Protein AF-A0A971N3N1-F1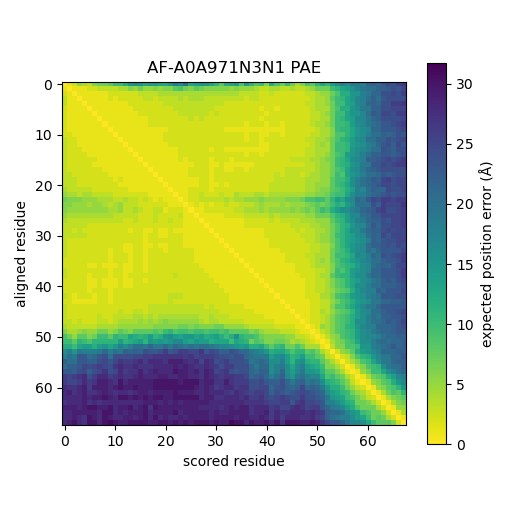 (afdb_monomer)

pLDDT: mean 83.94, std 19.79, range [39.38, 98.19]

Secondary structure (DSSP, 8-state):
--HHHHHHHHHHHHHHHHHHHHHHSS-HHHHHHHHHHHHHHHHHHHHH-GGGGGGTS-----------

Sequence (68 aa):
MNLSELGRLIKEKKTDLYLRYREQGTSIEVLRISEELDTLIYEYYLLRFPKYIKKELPQELNLKQSKG

Nearest PDB structures (foldseek):
  6nye-assembly1_B  TM=8.603E-01  e=6.881E+00  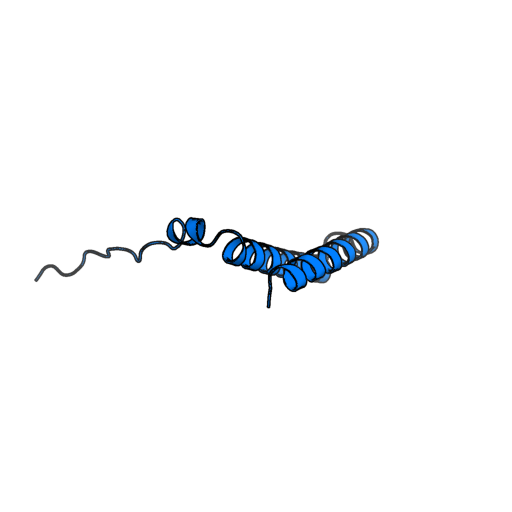synthetic construct

Radius of gyration: 18.07 Å; Cα contacts (8 Å, |Δi|>4): 33; chains: 1; bounding box: 32×18×62 Å

Solvent-accessible surface area (backbone atoms only — not comparable to full-atom values): 4164 Å² total; per-residue (Å²): 136,54,70,68,58,41,54,50,50,46,53,52,46,53,50,51,37,52,53,46,31,74,76,61,43,95,35,75,69,38,51,53,46,50,55,54,41,52,51,47,51,49,55,41,47,46,72,75,40,60,88,62,56,82,77,72,63,78,72,72,77,82,71,86,75,80,90,131

Foldseek 3Di:
DDLVVLVVVLVVLVVVLVVCCVVPNDDPVSVVSVVVSVVSVVVNCCRVPVVPVVPPPPPPPPPPDDDD

Mean predicted aligned error: 9.66 Å

Structure (mmCIF, N/CA/C/O backbone):
data_AF-A0A971N3N1-F1
#
_entry.id   AF-A0A971N3N1-F1
#
loop_
_atom_site.group_PDB
_atom_site.id
_atom_site.type_symbol
_atom_site.label_atom_id
_atom_site.label_alt_id
_atom_site.label_comp_id
_atom_site.label_asym_id
_atom_site.label_entity_id
_atom_site.label_seq_id
_atom_site.pdbx_PDB_ins_code
_atom_site.Cartn_x
_atom_site.Cartn_y
_atom_site.Cartn_z
_atom_site.occupancy
_atom_site.B_iso_or_equiv
_atom_site.auth_seq_id
_atom_site.auth_comp_id
_atom_site.auth_asym_id
_atom_site.auth_atom_id
_atom_site.pdbx_PDB_model_num
ATOM 1 N N . MET A 1 1 ? 11.674 8.059 -7.438 1.00 79.62 1 MET A N 1
ATOM 2 C CA . MET A 1 1 ? 11.883 7.118 -6.321 1.00 79.62 1 MET A CA 1
ATOM 3 C C . MET A 1 1 ? 12.417 5.813 -6.892 1.00 79.62 1 MET A C 1
ATOM 5 O O . MET A 1 1 ? 11.988 5.437 -7.978 1.00 79.62 1 MET A O 1
ATOM 9 N N . ASN A 1 2 ? 13.391 5.170 -6.251 1.00 91.25 2 ASN A N 1
ATOM 10 C CA . ASN A 1 2 ? 13.949 3.898 -6.726 1.00 91.25 2 ASN A CA 1
ATOM 11 C C . ASN A 1 2 ? 13.207 2.683 -6.124 1.00 91.25 2 ASN A C 1
ATOM 13 O O . ASN A 1 2 ? 12.408 2.818 -5.198 1.00 91.25 2 ASN A O 1
ATOM 17 N N . LEU A 1 3 ? 13.472 1.476 -6.640 1.00 93.62 3 LEU A N 1
ATOM 18 C CA . LEU A 1 3 ? 12.793 0.246 -6.198 1.00 93.62 3 LEU A CA 1
ATOM 19 C C . LEU A 1 3 ? 12.988 -0.073 -4.709 1.00 93.62 3 LEU A C 1
ATOM 21 O O . LEU A 1 3 ? 12.086 -0.627 -4.083 1.00 93.62 3 LEU A O 1
ATOM 25 N N . SER A 1 4 ? 14.154 0.250 -4.147 1.00 94.38 4 SER A N 1
ATOM 26 C CA . SER A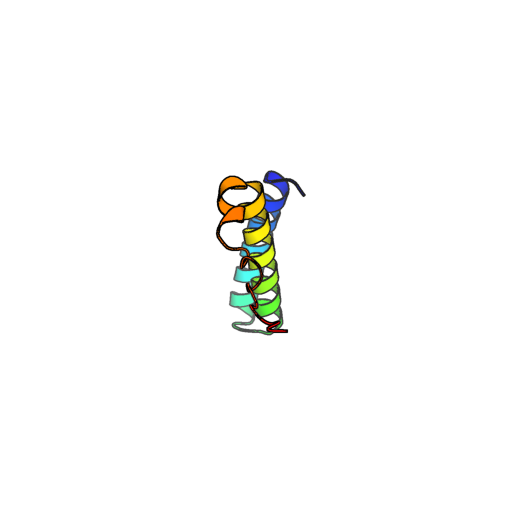 1 4 ? 14.448 0.004 -2.732 1.00 94.38 4 SER A CA 1
ATOM 27 C C . SER A 1 4 ? 13.640 0.947 -1.838 1.00 94.38 4 SER A C 1
ATOM 29 O O . SER A 1 4 ? 13.008 0.511 -0.876 1.00 94.38 4 SER A O 1
ATOM 31 N N . GLU A 1 5 ? 13.586 2.228 -2.210 1.00 95.44 5 GLU A N 1
ATOM 32 C CA . GLU A 1 5 ? 12.787 3.249 -1.527 1.00 95.44 5 GLU A CA 1
ATOM 33 C C . GLU A 1 5 ? 11.295 2.909 -1.553 1.00 95.44 5 GLU A C 1
ATOM 35 O O . GLU A 1 5 ? 10.659 2.904 -0.500 1.00 95.44 5 GLU A O 1
ATOM 40 N N . LEU A 1 6 ? 10.754 2.542 -2.721 1.00 95.88 6 LEU A N 1
ATOM 41 C CA . LEU A 1 6 ? 9.362 2.100 -2.848 1.00 95.88 6 LEU A CA 1
ATOM 42 C C . LEU A 1 6 ? 9.092 0.847 -2.014 1.00 95.88 6 LEU A C 1
ATOM 44 O O . LEU A 1 6 ? 8.101 0.784 -1.293 1.00 95.88 6 LEU A O 1
ATOM 48 N N . GLY A 1 7 ? 9.995 -0.137 -2.050 1.00 96.31 7 GLY A N 1
ATOM 49 C CA . GLY A 1 7 ? 9.871 -1.347 -1.241 1.00 96.31 7 GLY A CA 1
ATOM 50 C C . GLY A 1 7 ? 9.832 -1.062 0.265 1.00 96.31 7 GLY A C 1
ATOM 51 O O . GLY A 1 7 ? 9.056 -1.695 0.985 1.00 96.31 7 GLY A O 1
ATOM 52 N N . ARG A 1 8 ? 10.632 -0.099 0.745 1.00 97.62 8 ARG A N 1
ATOM 53 C CA . ARG A 1 8 ? 10.603 0.362 2.142 1.00 97.62 8 ARG A CA 1
ATOM 54 C C . ARG A 1 8 ? 9.273 1.040 2.474 1.00 97.62 8 ARG A C 1
ATOM 56 O O . ARG A 1 8 ? 8.630 0.642 3.441 1.00 97.62 8 ARG A O 1
ATOM 63 N N . LEU A 1 9 ? 8.830 1.992 1.653 1.00 97.19 9 LEU A N 1
ATOM 64 C CA . LEU A 1 9 ? 7.584 2.733 1.886 1.00 97.19 9 LEU A CA 1
ATOM 65 C C . LEU A 1 9 ? 6.348 1.831 1.861 1.00 97.19 9 LEU A C 1
ATOM 67 O O . LEU A 1 9 ? 5.483 1.961 2.720 1.00 97.19 9 LEU A O 1
ATOM 71 N N . ILE A 1 10 ? 6.290 0.860 0.945 1.00 98.19 10 ILE A N 1
ATOM 72 C CA . ILE A 1 10 ? 5.218 -0.147 0.902 1.00 98.19 10 ILE A CA 1
ATOM 73 C C . ILE A 1 10 ? 5.153 -0.926 2.222 1.00 98.19 10 ILE A C 1
ATOM 75 O O . ILE A 1 10 ? 4.064 -1.182 2.734 1.00 98.19 10 ILE A O 1
ATOM 79 N N . LYS A 1 11 ? 6.299 -1.319 2.796 1.00 97.88 11 LYS A N 1
ATOM 80 C CA . LYS A 1 11 ? 6.333 -2.025 4.090 1.00 97.88 11 LYS A CA 1
ATOM 81 C C . LYS A 1 11 ? 5.864 -1.138 5.243 1.00 97.88 11 LYS A C 1
ATOM 83 O O . LYS A 1 11 ? 5.092 -1.600 6.084 1.00 97.88 11 LYS A O 1
ATOM 88 N N . GLU A 1 12 ? 6.306 0.116 5.269 1.00 97.50 12 GLU A N 1
ATOM 89 C CA . GLU A 1 12 ? 5.902 1.093 6.286 1.00 97.50 12 GLU A CA 1
ATOM 90 C C . GLU A 1 12 ? 4.393 1.346 6.224 1.00 97.50 12 GLU A C 1
ATOM 92 O O . GLU A 1 12 ? 3.705 1.185 7.230 1.00 97.50 12 GLU A O 1
ATOM 97 N N . LYS A 1 13 ? 3.849 1.606 5.030 1.00 97.25 13 LYS A N 1
ATOM 98 C CA . LYS A 1 13 ? 2.410 1.822 4.843 1.00 97.25 13 LYS A CA 1
ATOM 99 C C . LYS A 1 13 ? 1.559 0.590 5.114 1.00 97.25 13 LYS A C 1
ATOM 101 O O . LYS A 1 13 ? 0.488 0.735 5.687 1.00 97.25 13 LYS A O 1
ATOM 106 N N . LYS A 1 14 ? 2.026 -0.622 4.795 1.00 98.19 14 LYS A N 1
ATOM 107 C CA . LYS A 1 14 ? 1.335 -1.861 5.208 1.00 98.19 14 LYS A CA 1
ATOM 108 C C . LYS A 1 14 ? 1.224 -1.980 6.724 1.00 98.19 14 LYS A C 1
ATOM 110 O O . LYS A 1 14 ? 0.188 -2.405 7.227 1.00 98.19 14 LYS A O 1
ATOM 115 N N . THR A 1 15 ? 2.289 -1.616 7.435 1.00 97.88 15 THR A N 1
ATOM 116 C CA . THR A 1 15 ? 2.301 -1.635 8.901 1.00 97.88 15 THR A CA 1
ATOM 117 C C . THR A 1 15 ? 1.329 -0.601 9.464 1.00 97.88 15 THR A C 1
ATOM 119 O O . THR A 1 15 ? 0.496 -0.951 10.294 1.00 97.88 15 THR A O 1
ATOM 122 N N . ASP A 1 16 ? 1.385 0.639 8.970 1.00 96.81 16 ASP A N 1
ATOM 123 C CA . ASP A 1 16 ? 0.474 1.721 9.372 1.00 96.81 16 ASP A CA 1
ATOM 124 C C . ASP A 1 16 ? -0.992 1.350 9.098 1.00 96.81 16 ASP A C 1
ATOM 126 O O . ASP A 1 16 ? -1.820 1.408 10.003 1.00 96.81 16 ASP A O 1
ATOM 130 N N . LEU A 1 17 ? -1.299 0.838 7.898 1.00 97.94 17 LEU A N 1
ATOM 131 C CA . LEU A 1 17 ? -2.639 0.373 7.531 1.00 97.94 17 LEU A CA 1
ATOM 132 C C . LEU A 1 17 ? -3.167 -0.682 8.508 1.00 97.94 17 LEU A C 1
ATOM 134 O O . LEU A 1 17 ? -4.304 -0.587 8.965 1.00 97.94 17 LEU A O 1
ATOM 138 N N . TYR A 1 18 ? -2.344 -1.681 8.840 1.00 97.69 18 TYR A N 1
ATOM 139 C CA . TYR A 1 18 ? -2.727 -2.744 9.766 1.00 97.69 18 TYR A CA 1
ATOM 140 C C . TYR A 1 18 ? -3.026 -2.209 11.171 1.00 97.69 18 TYR A C 1
ATOM 142 O O . TYR A 1 18 ? -4.036 -2.588 11.766 1.00 97.69 18 TYR A O 1
ATOM 150 N N . LEU A 1 19 ? -2.170 -1.326 11.694 1.00 97.50 19 LEU A N 1
ATOM 151 C CA . LEU A 1 19 ? -2.352 -0.731 13.019 1.00 97.50 19 LEU A CA 1
ATOM 152 C C . LEU A 1 19 ? -3.627 0.119 13.067 1.00 97.50 19 LEU A C 1
ATOM 154 O O . LEU A 1 19 ? -4.483 -0.103 13.921 1.00 97.50 19 LEU A O 1
ATOM 158 N N . ARG A 1 20 ? -3.810 1.003 12.082 1.00 96.69 20 ARG A N 1
ATOM 159 C CA . ARG A 1 20 ? -4.983 1.882 11.974 1.00 96.69 20 ARG A CA 1
ATOM 160 C C . ARG A 1 20 ? -6.275 1.088 11.835 1.00 96.69 20 ARG A C 1
ATOM 162 O O . ARG A 1 20 ? -7.255 1.386 12.509 1.00 96.69 20 ARG A O 1
ATOM 169 N N . TYR A 1 21 ? -6.273 0.044 11.006 1.00 97.88 21 TYR A N 1
ATOM 170 C CA . TYR A 1 21 ? -7.434 -0.828 10.836 1.00 97.88 21 TYR A CA 1
ATOM 171 C C . TYR A 1 21 ? -7.782 -1.581 12.124 1.00 97.88 21 TYR A C 1
ATOM 173 O O . TYR A 1 21 ? -8.955 -1.726 12.458 1.00 97.88 21 TYR A O 1
ATOM 181 N N . ARG A 1 22 ? -6.780 -2.044 12.881 1.00 97.62 22 ARG A N 1
ATOM 182 C CA . ARG A 1 22 ? -7.004 -2.704 14.177 1.00 97.62 22 ARG A CA 1
ATOM 183 C C . ARG A 1 22 ? -7.636 -1.771 15.208 1.00 97.62 22 ARG A C 1
ATOM 185 O O . ARG A 1 22 ? -8.428 -2.243 16.016 1.00 97.62 22 ARG A O 1
ATOM 192 N N . GLU A 1 23 ? -7.283 -0.491 15.183 1.00 97.12 23 GLU A N 1
ATOM 193 C CA . GLU A 1 23 ? -7.781 0.510 16.130 1.00 97.12 23 GLU A CA 1
ATOM 194 C C . GLU A 1 23 ? -9.145 1.086 15.733 1.00 97.12 23 GLU A C 1
ATOM 196 O O . GLU A 1 23 ? -10.002 1.287 16.590 1.00 97.12 23 GLU A O 1
ATOM 201 N N . GLN A 1 24 ? -9.355 1.351 14.442 1.00 95.94 24 GLN A N 1
ATOM 202 C CA . GLN A 1 24 ? -10.487 2.141 13.947 1.00 95.94 24 GLN A CA 1
ATOM 203 C C . GLN A 1 24 ? -11.452 1.355 13.043 1.00 95.94 24 GLN A C 1
ATOM 205 O O . GLN A 1 24 ? -12.506 1.873 12.675 1.00 95.94 24 GLN A O 1
ATOM 210 N N . GLY A 1 25 ? -11.108 0.125 12.650 1.00 95.12 25 GLY A N 1
ATOM 211 C CA . GLY A 1 25 ? -11.850 -0.634 11.644 1.00 95.12 25 GLY A CA 1
ATOM 212 C C . GLY A 1 25 ? -11.804 0.032 10.267 1.00 95.12 25 GLY A C 1
ATOM 213 O O . GLY A 1 25 ? -10.801 0.624 9.870 1.00 95.12 25 GLY A O 1
ATOM 214 N N . THR A 1 26 ? -12.894 -0.063 9.508 1.00 94.38 26 THR A N 1
ATOM 215 C CA . THR A 1 26 ? -13.012 0.615 8.211 1.00 94.38 26 THR A CA 1
ATOM 216 C C . THR A 1 26 ? -13.355 2.092 8.423 1.00 94.38 26 THR A C 1
ATOM 218 O O . THR A 1 26 ? -14.524 2.456 8.535 1.00 94.38 26 THR A O 1
ATOM 221 N N . SER A 1 27 ? -12.330 2.945 8.477 1.00 96.94 27 SER A N 1
ATOM 222 C CA . SER A 1 27 ? -12.458 4.406 8.564 1.00 96.94 27 SER A CA 1
ATOM 223 C C . SER A 1 27 ? -12.009 5.094 7.268 1.00 96.94 27 SER A C 1
ATOM 225 O O . SER A 1 27 ? -11.313 4.502 6.442 1.00 96.94 27 SER A O 1
ATOM 227 N N . ILE A 1 28 ? -12.372 6.370 7.088 1.00 96.44 28 ILE A N 1
ATOM 228 C CA . ILE A 1 28 ? -11.908 7.182 5.944 1.00 96.44 28 ILE A CA 1
ATOM 229 C C . ILE A 1 28 ? -10.375 7.259 5.917 1.00 96.44 28 ILE A C 1
ATOM 231 O O . ILE A 1 28 ? -9.769 7.230 4.851 1.00 96.44 28 ILE A O 1
ATOM 235 N N . GLU A 1 29 ? -9.738 7.337 7.086 1.00 95.31 29 GLU A N 1
ATOM 236 C CA . GLU A 1 29 ? -8.280 7.364 7.190 1.00 95.31 29 GLU A CA 1
ATOM 237 C C . GLU A 1 29 ? -7.659 6.044 6.715 1.00 95.31 29 GLU A C 1
ATOM 239 O O . GLU A 1 29 ? -6.731 6.055 5.909 1.00 95.31 29 GLU A O 1
ATOM 244 N N . VAL A 1 30 ? -8.215 4.908 7.142 1.00 97.19 30 VAL A N 1
ATOM 245 C CA . VAL A 1 30 ? -7.775 3.575 6.706 1.00 97.19 30 VAL A CA 1
ATOM 246 C C . VAL A 1 30 ? -7.942 3.396 5.196 1.00 97.19 30 VAL A C 1
ATOM 248 O O . VAL A 1 30 ? -7.039 2.875 4.542 1.00 97.19 30 VAL A O 1
ATOM 251 N N . LEU A 1 31 ? -9.056 3.866 4.627 1.00 97.12 31 LEU A N 1
ATOM 252 C CA . LEU A 1 31 ? -9.280 3.831 3.180 1.00 97.12 31 LEU A CA 1
ATOM 253 C C 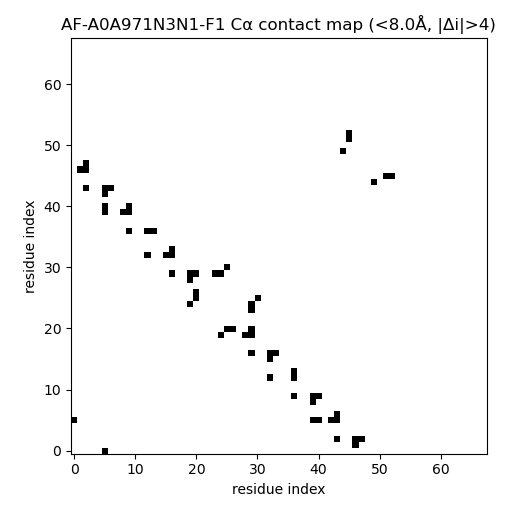. LEU A 1 31 ? -8.230 4.657 2.426 1.00 97.12 31 LEU A C 1
ATOM 255 O O . LEU A 1 31 ? -7.621 4.141 1.494 1.00 97.12 31 LEU A O 1
ATOM 259 N N . ARG A 1 32 ? -7.932 5.883 2.878 1.00 97.06 32 ARG A N 1
ATOM 260 C CA . ARG A 1 32 ? -6.886 6.723 2.261 1.00 97.06 32 ARG A CA 1
ATOM 261 C C . ARG A 1 32 ? -5.512 6.060 2.309 1.00 97.06 32 ARG A C 1
ATOM 263 O O . ARG A 1 32 ? -4.793 6.075 1.317 1.00 97.06 32 ARG A O 1
ATOM 270 N N . ILE A 1 33 ? -5.152 5.438 3.434 1.00 96.38 33 ILE A N 1
ATOM 271 C CA . ILE A 1 33 ? -3.881 4.707 3.548 1.00 96.38 33 ILE A CA 1
ATOM 272 C C . ILE A 1 33 ? -3.852 3.512 2.581 1.00 96.38 33 ILE A C 1
ATOM 274 O O . ILE A 1 33 ? -2.807 3.228 1.995 1.00 96.38 33 ILE A O 1
ATOM 278 N N . SER A 1 34 ? -4.981 2.823 2.396 1.00 97.31 34 SER A N 1
ATOM 279 C CA . SER A 1 34 ? -5.095 1.727 1.428 1.00 97.31 34 SER A CA 1
ATOM 280 C C . SER A 1 34 ? -4.877 2.211 -0.009 1.00 97.31 34 SER A C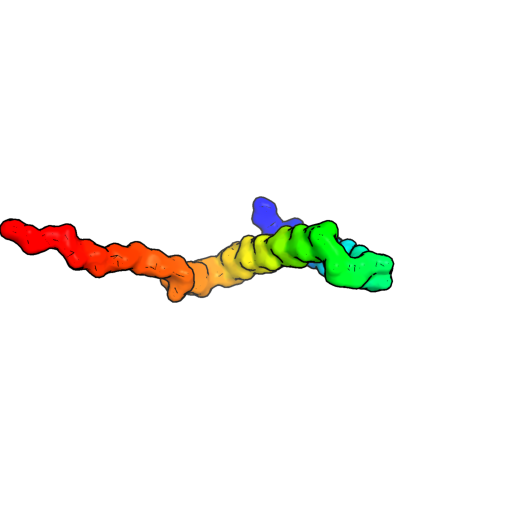 1
ATOM 282 O O . SER A 1 34 ? -4.090 1.611 -0.734 1.00 97.31 34 SER A O 1
ATOM 284 N N . GLU A 1 35 ? -5.507 3.318 -0.406 1.00 97.69 35 GLU A N 1
ATOM 285 C CA . GLU A 1 35 ? -5.358 3.909 -1.746 1.00 97.69 35 GLU A CA 1
ATOM 286 C C . GLU A 1 35 ? -3.918 4.386 -2.017 1.00 97.69 35 GLU A C 1
ATOM 288 O O . GLU A 1 35 ? -3.356 4.161 -3.095 1.00 97.69 35 GLU A O 1
ATOM 293 N N . GLU A 1 36 ? -3.279 5.006 -1.018 1.00 97.00 36 GLU A N 1
ATOM 294 C CA . GLU A 1 36 ? -1.861 5.381 -1.082 1.00 97.00 36 GLU A CA 1
ATOM 295 C C . GLU A 1 36 ? -0.967 4.146 -1.267 1.00 97.00 36 GLU A C 1
ATOM 297 O O . GLU A 1 36 ? -0.031 4.156 -2.071 1.00 97.00 36 GLU A O 1
ATOM 302 N N . LEU A 1 37 ? -1.255 3.065 -0.538 1.00 97.81 37 LEU A N 1
ATOM 303 C CA . LEU A 1 37 ? -0.503 1.821 -0.630 1.00 97.81 37 LEU A CA 1
ATOM 304 C C . LEU A 1 37 ? -0.637 1.172 -2.014 1.00 97.81 37 LEU A C 1
ATOM 306 O O . LEU A 1 37 ? 0.371 0.718 -2.561 1.00 97.81 37 LEU A O 1
ATOM 310 N N . ASP A 1 38 ? -1.837 1.156 -2.592 1.00 97.12 38 ASP A N 1
ATOM 311 C CA . ASP A 1 38 ? -2.068 0.631 -3.940 1.00 97.12 38 ASP A CA 1
ATOM 312 C C . ASP A 1 38 ? -1.284 1.421 -4.993 1.00 97.12 38 ASP A C 1
ATOM 314 O O . ASP A 1 38 ? -0.649 0.828 -5.870 1.00 97.12 38 ASP A O 1
ATOM 318 N N . THR A 1 39 ? -1.226 2.74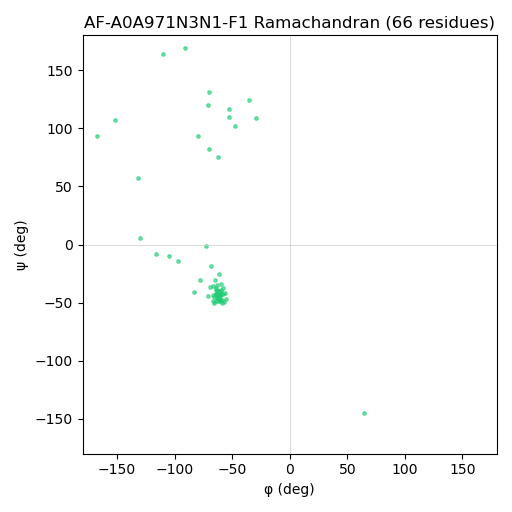8 -4.851 1.00 96.19 39 THR A N 1
ATOM 319 C CA . THR A 1 39 ? -0.425 3.617 -5.728 1.00 96.19 39 THR A CA 1
ATOM 320 C C . THR A 1 39 ? 1.062 3.264 -5.656 1.00 96.19 39 THR A C 1
ATOM 322 O O . THR A 1 39 ? 1.703 3.046 -6.686 1.00 96.19 39 THR A O 1
ATOM 325 N N . LEU A 1 40 ? 1.614 3.121 -4.446 1.00 96.69 40 LEU A N 1
ATOM 326 C CA . LEU A 1 40 ? 3.020 2.743 -4.256 1.00 96.69 40 LEU A CA 1
ATOM 327 C C . LEU A 1 40 ? 3.327 1.354 -4.829 1.00 96.69 40 LEU A C 1
ATOM 329 O O . LEU A 1 40 ? 4.385 1.141 -5.427 1.00 96.69 40 LEU A O 1
ATOM 333 N N . ILE A 1 41 ? 2.410 0.399 -4.651 1.00 95.69 41 ILE A N 1
ATOM 334 C CA . ILE A 1 41 ? 2.533 -0.946 -5.216 1.00 95.69 41 ILE A CA 1
ATOM 335 C C . ILE A 1 41 ? 2.545 -0.870 -6.743 1.00 95.69 41 ILE A C 1
ATOM 337 O O . ILE A 1 41 ? 3.416 -1.479 -7.367 1.00 95.69 41 ILE A O 1
ATOM 341 N N . TYR A 1 42 ? 1.634 -0.104 -7.341 1.00 93.44 42 TYR A N 1
ATOM 342 C CA . TYR A 1 42 ? 1.580 0.087 -8.784 1.00 93.44 42 TYR A CA 1
ATOM 343 C C . TYR A 1 42 ? 2.885 0.684 -9.325 1.00 93.44 42 TYR A C 1
ATOM 345 O O . TYR A 1 42 ? 3.502 0.090 -10.209 1.00 93.44 42 TYR A O 1
ATOM 353 N N . GLU A 1 43 ? 3.384 1.776 -8.739 1.00 93.38 43 GLU A N 1
ATOM 354 C CA . GLU A 1 43 ? 4.671 2.378 -9.119 1.00 93.38 43 GLU A CA 1
ATOM 355 C C . GLU A 1 43 ? 5.836 1.384 -9.016 1.00 93.38 43 GLU A C 1
ATOM 357 O O . GLU A 1 43 ? 6.687 1.303 -9.909 1.00 93.38 43 GLU A O 1
ATOM 362 N N . TYR A 1 44 ? 5.860 0.576 -7.955 1.00 94.81 44 TYR A N 1
ATOM 363 C CA . TYR A 1 44 ? 6.862 -0.471 -7.788 1.00 94.81 44 TYR A CA 1
ATOM 364 C C . TYR A 1 44 ? 6.783 -1.515 -8.906 1.00 94.81 44 TYR A C 1
ATOM 366 O O . TYR A 1 44 ? 7.819 -1.918 -9.441 1.00 94.81 44 TYR A O 1
ATOM 374 N N . TYR A 1 45 ? 5.576 -1.938 -9.294 1.00 92.25 45 TYR A N 1
ATOM 375 C CA . TYR A 1 45 ? 5.381 -2.863 -10.409 1.00 92.25 45 TYR A CA 1
ATOM 376 C C . TYR A 1 45 ? 5.826 -2.260 -11.740 1.00 92.25 45 TYR A C 1
ATOM 378 O O . TYR A 1 45 ? 6.518 -2.948 -12.493 1.00 92.25 45 TYR A O 1
ATOM 386 N N . LEU A 1 46 ? 5.514 -0.987 -12.009 1.00 90.62 46 LEU A N 1
ATOM 387 C CA . LEU A 1 46 ? 5.979 -0.302 -13.217 1.00 90.62 46 LEU A CA 1
ATOM 388 C C . LEU A 1 46 ? 7.514 -0.330 -13.299 1.00 90.62 46 LEU A C 1
ATOM 390 O O . LEU A 1 46 ? 8.092 -0.757 -14.301 1.00 90.62 46 LEU A O 1
ATOM 394 N N . LEU A 1 47 ? 8.197 0.051 -12.220 1.00 90.69 47 LEU A N 1
ATOM 395 C CA . LEU A 1 47 ? 9.659 0.089 -12.213 1.00 90.69 47 LEU A CA 1
ATOM 396 C C . LEU A 1 47 ? 10.297 -1.305 -12.253 1.00 90.69 47 LEU A C 1
ATOM 398 O O . LEU A 1 47 ? 11.338 -1.487 -12.886 1.00 90.69 47 LEU A O 1
ATOM 402 N N . ARG A 1 48 ? 9.697 -2.299 -11.590 1.00 91.31 48 ARG A N 1
ATOM 403 C CA . ARG A 1 48 ? 10.250 -3.660 -11.517 1.00 91.31 48 ARG A CA 1
ATOM 404 C C . ARG A 1 48 ? 10.006 -4.452 -12.798 1.00 91.31 48 ARG A C 1
ATOM 406 O O . ARG A 1 48 ? 10.813 -5.310 -13.153 1.00 91.31 48 ARG A O 1
ATOM 413 N N . PHE A 1 49 ? 8.905 -4.173 -13.487 1.00 88.56 49 PHE A N 1
ATOM 414 C CA . PHE A 1 49 ? 8.427 -4.952 -14.623 1.00 88.56 49 PHE A CA 1
ATOM 415 C C . PHE A 1 49 ? 8.068 -4.062 -15.828 1.00 88.56 49 PHE A C 1
ATOM 417 O O . PHE A 1 49 ? 6.968 -4.171 -16.373 1.00 88.56 49 PHE A O 1
ATOM 424 N N . PRO A 1 50 ? 9.007 -3.247 -16.349 1.00 81.88 50 PRO A N 1
ATOM 425 C CA . PRO A 1 50 ? 8.716 -2.266 -17.401 1.00 81.88 50 PRO A CA 1
ATOM 426 C C . PRO A 1 50 ? 8.202 -2.898 -18.705 1.00 81.88 50 PRO A C 1
ATOM 428 O O . PRO A 1 50 ? 7.466 -2.275 -19.468 1.00 81.88 50 PRO A O 1
ATOM 431 N N . LYS A 1 51 ? 8.545 -4.168 -18.958 1.00 80.38 51 LYS A N 1
ATOM 432 C CA . LYS A 1 51 ? 8.085 -4.932 -20.131 1.00 80.38 51 LYS A CA 1
ATOM 433 C C . LYS A 1 51 ? 6.583 -5.249 -20.108 1.00 80.38 51 LYS A C 1
ATOM 435 O O . LYS A 1 51 ? 6.030 -5.555 -21.160 1.00 80.38 51 LYS A O 1
ATOM 440 N N . TYR A 1 52 ? 5.937 -5.175 -18.946 1.00 70.25 52 TYR A N 1
ATOM 441 C CA . TYR A 1 52 ? 4.526 -5.526 -18.760 1.00 70.25 52 TYR A CA 1
ATOM 442 C C . TYR A 1 52 ? 3.593 -4.305 -18.813 1.00 70.25 52 TYR A C 1
ATOM 444 O O . TYR A 1 52 ? 2.401 -4.466 -19.047 1.00 70.25 52 TYR A O 1
ATOM 452 N N . ILE A 1 53 ? 4.138 -3.085 -18.730 1.00 66.19 53 ILE A N 1
ATOM 453 C CA . ILE A 1 53 ? 3.376 -1.822 -18.771 1.00 66.19 53 ILE A CA 1
ATOM 454 C C . ILE A 1 53 ? 2.678 -1.608 -20.127 1.00 66.19 53 ILE A C 1
ATOM 456 O O . ILE A 1 53 ? 1.605 -1.019 -20.203 1.00 66.19 53 ILE A O 1
ATOM 460 N N . LYS A 1 54 ? 3.250 -2.118 -21.226 1.00 57.03 54 LYS A N 1
ATOM 461 C CA . LYS A 1 54 ? 2.734 -1.893 -22.591 1.00 57.03 54 LYS A CA 1
ATOM 462 C C . LYS A 1 54 ? 1.438 -2.646 -22.939 1.00 57.03 54 LYS A C 1
ATOM 464 O O . LYS A 1 54 ? 0.980 -2.508 -24.069 1.00 57.03 54 LYS A O 1
ATOM 469 N N . LYS A 1 55 ? 0.866 -3.455 -22.038 1.00 54.47 55 LYS A N 1
ATOM 470 C CA . LYS A 1 55 ? -0.323 -4.276 -22.341 1.00 54.47 55 LYS A CA 1
ATOM 471 C C . LYS A 1 55 ? -1.645 -3.779 -21.743 1.00 54.47 55 LYS A C 1
ATOM 473 O O . LYS A 1 55 ? -2.674 -4.288 -22.167 1.00 54.47 55 LYS A O 1
ATOM 478 N N . GLU A 1 56 ? -1.636 -2.792 -20.844 1.00 51.62 56 GLU A N 1
ATOM 479 C CA . GLU A 1 56 ? -2.858 -2.341 -20.143 1.00 51.62 56 GLU A CA 1
ATOM 480 C C . GLU A 1 56 ? -3.115 -0.829 -20.163 1.00 51.62 56 GLU A C 1
ATOM 482 O O . GLU A 1 56 ? -4.092 -0.371 -19.580 1.00 51.62 56 GLU A O 1
ATOM 487 N N . LEU A 1 57 ? -2.317 -0.031 -20.875 1.00 49.44 57 LEU A N 1
ATOM 488 C CA . LEU A 1 57 ? -2.825 1.273 -21.303 1.00 49.44 57 LEU A CA 1
ATOM 489 C C . LEU A 1 57 ? -3.870 0.990 -22.385 1.00 49.44 57 LEU A C 1
ATOM 491 O O . LEU A 1 57 ? -3.497 0.363 -23.384 1.00 49.44 57 LEU A O 1
ATOM 495 N N . PRO A 1 58 ? -5.148 1.393 -22.221 1.00 46.50 58 PRO A N 1
ATOM 496 C CA . PRO A 1 58 ? -6.101 1.347 -23.314 1.00 46.50 58 PRO A CA 1
ATOM 4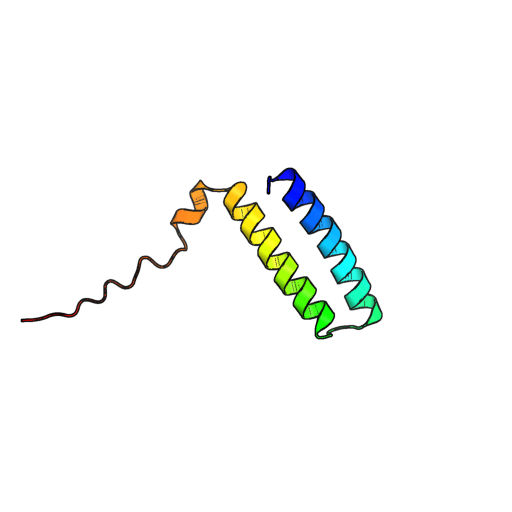97 C C . PRO A 1 58 ? -5.440 2.098 -24.459 1.00 46.50 58 PRO A C 1
ATOM 499 O O . PRO A 1 58 ? -5.206 3.303 -24.357 1.00 46.50 58 PRO A O 1
ATOM 502 N N . GLN A 1 59 ? -5.045 1.372 -25.506 1.00 50.81 59 GLN A N 1
ATOM 503 C CA . GLN A 1 59 ? -4.721 2.008 -26.768 1.00 50.81 59 GLN A CA 1
ATOM 504 C C . GLN A 1 59 ? -5.941 2.855 -27.064 1.00 50.81 59 GLN A C 1
ATOM 506 O O . GLN A 1 59 ? -7.049 2.311 -27.102 1.00 50.81 59 GLN A O 1
ATOM 511 N N . GLU A 1 60 ? -5.727 4.170 -27.106 1.00 48.25 60 GLU A N 1
ATOM 512 C CA . GLU A 1 60 ? -6.757 5.157 -27.361 1.00 48.25 60 GLU A CA 1
ATOM 513 C C . GLU A 1 60 ? -7.739 4.569 -28.358 1.00 48.25 60 GLU A C 1
ATOM 515 O O . GLU A 1 60 ? -7.342 4.055 -29.411 1.00 48.25 60 GLU A O 1
ATOM 520 N N . LEU A 1 61 ? -9.006 4.561 -27.943 1.00 43.28 61 LEU A N 1
ATOM 521 C CA . LEU A 1 61 ? -10.152 4.303 -28.787 1.00 43.28 61 LEU A CA 1
ATOM 522 C C . LEU A 1 61 ? -9.812 4.757 -30.204 1.00 43.28 61 LEU A C 1
ATOM 524 O O . LEU A 1 61 ? -9.735 5.954 -30.478 1.00 43.28 61 LEU A O 1
ATOM 528 N N . ASN A 1 62 ? -9.625 3.788 -31.101 1.00 47.34 62 ASN A N 1
ATOM 529 C CA . ASN A 1 62 ? -9.800 3.995 -32.525 1.00 47.34 62 ASN A CA 1
ATOM 530 C C . ASN A 1 62 ? -11.278 4.365 -32.708 1.00 47.34 62 ASN A C 1
ATOM 532 O O . ASN A 1 62 ? -12.109 3.553 -33.118 1.00 47.34 62 ASN A O 1
ATOM 536 N N . LEU A 1 63 ? -11.625 5.599 -32.346 1.00 44.44 63 LEU A N 1
ATOM 537 C CA . LEU A 1 63 ? -12.843 6.260 -32.748 1.00 44.44 63 LEU A CA 1
ATOM 538 C C . LEU A 1 63 ? -12.662 6.535 -34.234 1.00 44.44 63 LEU A C 1
ATOM 540 O O . LEU A 1 63 ? -12.284 7.613 -34.682 1.00 44.44 63 LEU A O 1
ATOM 544 N N . LYS A 1 64 ? -12.949 5.491 -35.015 1.00 53.41 64 LYS A N 1
ATOM 545 C CA . LYS A 1 64 ? -13.538 5.661 -36.331 1.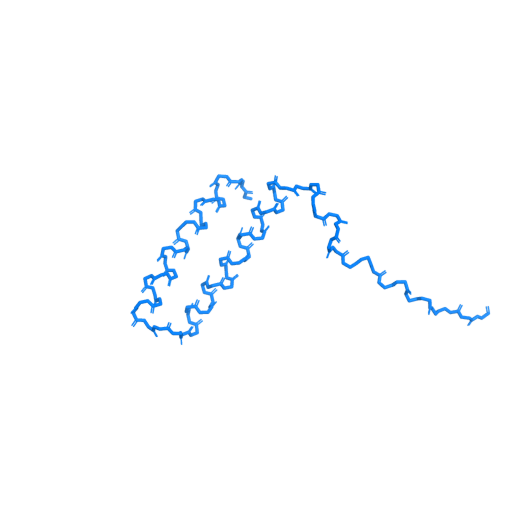00 53.41 64 LYS A CA 1
ATOM 546 C C . LYS A 1 64 ? -14.692 6.642 -36.176 1.00 53.41 64 LYS A C 1
ATOM 548 O O . LYS A 1 64 ? -15.762 6.238 -35.739 1.00 53.41 64 LYS A O 1
ATOM 553 N N . GLN A 1 65 ? -14.473 7.890 -36.565 1.00 50.66 65 GLN A N 1
ATOM 554 C CA . GLN A 1 65 ? -15.498 8.770 -37.110 1.00 50.66 65 GLN A CA 1
ATOM 555 C C . GLN A 1 65 ? -14.835 10.004 -37.727 1.00 50.66 65 GLN A C 1
ATOM 557 O O . GLN A 1 65 ? -14.613 11.014 -37.077 1.00 50.66 65 GLN A O 1
ATOM 562 N N . SER A 1 66 ? -14.575 9.931 -39.029 1.00 43.09 66 SER A N 1
ATOM 563 C CA . SER A 1 66 ? -15.266 10.857 -39.918 1.00 43.09 66 SER A CA 1
ATOM 564 C C . SER A 1 66 ? -15.402 10.213 -41.293 1.00 43.09 66 SER A C 1
ATOM 566 O O . SER A 1 66 ? -14.426 10.006 -42.009 1.00 43.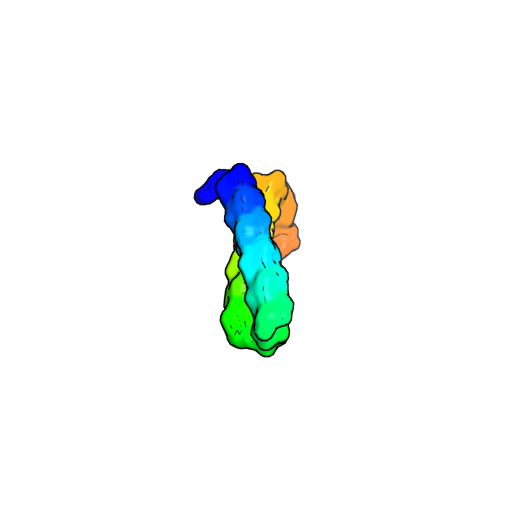09 66 SER A O 1
ATOM 568 N N . LYS A 1 67 ? -16.635 9.805 -41.609 1.00 49.47 67 LYS A N 1
ATOM 569 C CA . LYS A 1 67 ? -17.098 9.733 -42.991 1.00 49.47 67 LYS A CA 1
ATOM 570 C C . LYS A 1 67 ? -17.241 11.178 -43.470 1.00 49.47 67 LYS A C 1
ATOM 572 O O . LYS A 1 67 ? -17.890 11.963 -42.782 1.00 49.47 67 LYS A O 1
ATOM 577 N N . GLY A 1 68 ? -16.691 11.466 -44.639 1.00 39.38 68 GLY A N 1
ATOM 578 C CA . GLY A 1 68 ? -16.891 12.680 -45.422 1.00 39.38 68 GLY A CA 1
ATOM 579 C C . GLY A 1 68 ? -16.252 12.467 -46.774 1.00 39.38 68 GLY A C 1
ATOM 580 O O . GLY A 1 68 ? -15.009 12.558 -46.815 1.00 39.38 68 GLY A O 1
#